Protein AF-A0A424Y2R6-F1 (afdb_monomer_lite)

pLDDT: mean 78.05, std 20.83, range [40.19, 98.38]

Secondary structure (DSSP, 8-state):
--------SSSTTHHHHGGGS-S--------------------EEEEE-SSEEEEE-GGG-EEEE-TT--EEEEEEEEEEESS--SS--EEEEEEEEETTTTEEEEEEEEEE-TTSPBPP-

Structure (mmCIF, N/CA/C/O backbone):
data_AF-A0A424Y2R6-F1
#
_entry.id   AF-A0A424Y2R6-F1
#
loop_
_atom_site.group_PDB
_atom_site.id
_atom_site.type_symbol
_atom_site.label_atom_id
_atom_site.label_alt_id
_atom_site.label_comp_id
_atom_site.label_asym_id
_atom_site.label_entity_id
_atom_site.label_seq_id
_atom_site.pdbx_PDB_ins_code
_atom_site.Cartn_x
_atom_site.Cartn_y
_atom_site.Cartn_z
_atom_site.occupancy
_atom_site.B_iso_or_equiv
_atom_site.auth_seq_id
_atom_site.auth_comp_id
_atom_site.auth_asym_id
_atom_site.auth_atom_id
_atom_site.pdbx_PDB_model_num
ATOM 1 N N . MET A 1 1 ? -10.583 94.254 -29.299 1.00 40.19 1 MET A N 1
ATOM 2 C CA . MET A 1 1 ? -10.201 93.456 -28.119 1.00 40.19 1 MET A CA 1
ATOM 3 C C . MET A 1 1 ? -10.600 92.012 -28.400 1.00 40.19 1 MET A C 1
ATOM 5 O O . MET A 1 1 ? -11.788 91.805 -28.561 1.00 40.19 1 MET A O 1
ATOM 9 N N . LEU A 1 2 ? -9.609 91.101 -28.509 1.00 43.03 2 LEU A N 1
ATOM 10 C CA . LEU A 1 2 ? -9.654 89.667 -28.127 1.00 43.03 2 LEU A CA 1
ATOM 11 C C . LEU A 1 2 ? -10.690 88.758 -28.862 1.00 43.03 2 LEU A C 1
ATOM 13 O O . LEU A 1 2 ? -11.868 89.051 -28.859 1.00 43.03 2 LEU A O 1
ATOM 17 N N . ILE A 1 3 ? -10.385 87.627 -29.516 1.00 48.91 3 ILE A N 1
ATOM 18 C CA . ILE A 1 3 ? -9.332 86.614 -29.336 1.00 48.91 3 ILE A CA 1
ATOM 19 C C . ILE A 1 3 ? -9.157 85.806 -30.637 1.00 48.91 3 ILE A C 1
ATOM 21 O O . ILE A 1 3 ? -10.115 85.333 -31.246 1.00 48.91 3 ILE A O 1
ATOM 25 N N . ARG A 1 4 ? -7.888 85.633 -31.022 1.00 50.66 4 ARG A N 1
ATOM 26 C CA . ARG A 1 4 ? -7.368 84.548 -31.862 1.00 50.66 4 ARG A CA 1
ATOM 27 C C . ARG A 1 4 ? -7.466 83.226 -31.095 1.00 50.66 4 ARG A C 1
ATOM 29 O O . ARG A 1 4 ? -7.077 83.214 -29.937 1.00 50.66 4 ARG A O 1
ATOM 36 N N . ASN A 1 5 ? -7.832 82.127 -31.746 1.00 47.75 5 ASN A N 1
ATOM 37 C CA . ASN A 1 5 ? -7.003 80.909 -31.806 1.00 47.75 5 ASN A CA 1
ATOM 38 C C . ASN A 1 5 ? -7.836 79.722 -32.296 1.00 47.75 5 ASN A C 1
ATOM 40 O O . ASN A 1 5 ? -8.570 79.078 -31.555 1.00 47.75 5 ASN A O 1
ATOM 44 N N . LYS A 1 6 ? -7.642 79.411 -33.578 1.00 55.44 6 LYS A N 1
ATOM 45 C CA . LYS A 1 6 ? -7.648 78.035 -34.066 1.00 55.44 6 LYS A CA 1
ATOM 46 C C . LYS A 1 6 ? -6.473 77.332 -33.391 1.00 55.44 6 LYS A C 1
ATOM 48 O O . LYS A 1 6 ? -5.388 77.890 -33.449 1.00 55.44 6 LYS A O 1
ATOM 53 N N . ILE A 1 7 ? -6.712 76.185 -32.768 1.00 56.66 7 ILE A N 1
ATOM 54 C CA . ILE A 1 7 ? -5.802 75.076 -32.418 1.00 56.66 7 ILE A CA 1
ATOM 55 C C . ILE A 1 7 ? -6.482 74.401 -31.225 1.00 56.66 7 ILE A C 1
ATOM 57 O O . ILE A 1 7 ? -6.528 74.982 -30.151 1.00 56.66 7 ILE A O 1
ATOM 61 N N . SER A 1 8 ? -7.048 73.216 -31.439 1.00 49.25 8 SER A N 1
ATOM 62 C CA . SER A 1 8 ? -7.090 72.098 -30.477 1.00 49.25 8 SER A CA 1
ATOM 63 C C . SER A 1 8 ? -8.218 71.139 -30.868 1.00 49.25 8 SER A C 1
ATOM 65 O O . SER A 1 8 ? -9.194 70.957 -30.152 1.00 49.25 8 SER A O 1
ATOM 67 N N . MET A 1 9 ? -8.136 70.565 -32.068 1.00 50.84 9 MET A N 1
ATOM 68 C CA . MET A 1 9 ? -9.030 69.461 -32.453 1.00 50.84 9 MET A CA 1
ATOM 69 C C . MET A 1 9 ? -8.265 68.255 -33.013 1.00 50.84 9 MET A C 1
ATOM 71 O O . MET A 1 9 ? -8.838 67.189 -33.182 1.00 50.84 9 MET A O 1
ATOM 75 N N . GLY A 1 10 ? -6.951 68.394 -33.242 1.00 48.59 10 GLY A N 1
ATOM 76 C CA . GLY A 1 10 ? -6.084 67.311 -33.720 1.00 48.59 10 GLY A CA 1
ATOM 77 C C . GLY A 1 10 ? -5.305 66.574 -32.625 1.00 48.59 10 GLY A C 1
ATOM 78 O O . GLY A 1 10 ? -4.740 65.525 -32.905 1.00 48.59 10 GLY A O 1
ATOM 79 N N . LEU A 1 11 ? -5.263 67.084 -31.386 1.00 48.56 11 LEU A N 1
ATOM 80 C CA . LEU A 1 11 ? -4.421 66.497 -30.332 1.00 48.56 11 LEU A CA 1
ATOM 81 C C . LEU A 1 11 ? -5.128 65.401 -29.512 1.00 48.56 11 LEU A C 1
ATOM 83 O O . LEU A 1 11 ? -4.461 64.581 -28.892 1.00 48.56 11 LEU A O 1
ATOM 87 N N . SER A 1 12 ? -6.465 65.337 -29.545 1.00 48.84 12 SER A N 1
ATOM 88 C CA . SER A 1 12 ? -7.227 64.372 -28.735 1.00 48.84 12 SER A CA 1
ATOM 89 C C . SER A 1 12 ? -7.392 62.996 -29.391 1.00 48.84 12 SER A C 1
ATOM 91 O O . SER A 1 12 ? -7.704 62.039 -28.690 1.00 48.84 12 SER A O 1
ATOM 93 N N . LEU A 1 13 ? -7.169 62.867 -30.708 1.00 49.00 13 LEU A N 1
ATOM 94 C CA . LEU A 1 13 ? -7.235 61.566 -31.392 1.00 49.00 13 LEU A CA 1
ATOM 95 C C . LEU A 1 13 ? -5.909 60.794 -31.341 1.00 49.00 13 LEU A C 1
ATOM 97 O O . LEU A 1 13 ? -5.922 59.568 -31.396 1.00 49.00 13 LEU A O 1
ATOM 101 N N . LEU A 1 14 ? -4.770 61.483 -31.205 1.00 49.06 14 LEU A N 1
ATOM 102 C CA . LEU A 1 14 ? -3.459 60.825 -31.203 1.00 49.06 14 LEU A CA 1
ATOM 103 C C . LEU A 1 14 ? -3.161 60.109 -29.873 1.00 49.06 14 LEU A C 1
ATOM 105 O O . LEU A 1 14 ? -2.436 59.121 -29.855 1.00 49.06 14 LEU A O 1
ATOM 109 N N . PHE A 1 15 ? -3.759 60.564 -28.767 1.00 49.34 15 PHE A N 1
ATOM 110 C CA . PHE A 1 15 ? -3.576 59.937 -27.453 1.00 49.34 15 PHE A CA 1
ATOM 111 C C . PHE A 1 15 ? -4.358 58.624 -27.290 1.00 49.34 15 PHE A C 1
ATOM 113 O O . PHE A 1 15 ? -3.978 57.787 -26.476 1.00 49.34 15 PHE A O 1
ATOM 120 N N . LEU A 1 16 ? -5.417 58.406 -28.081 1.00 49.03 16 LEU A N 1
ATOM 1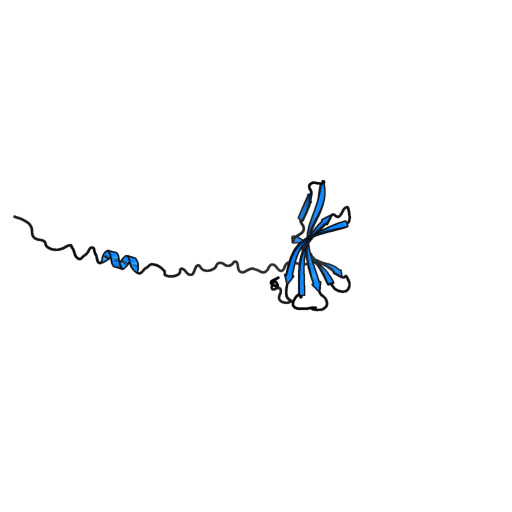21 C CA . LEU A 1 16 ? -6.242 57.198 -27.975 1.00 49.03 16 LEU A CA 1
ATOM 122 C C . LEU A 1 16 ? -5.635 55.987 -28.706 1.00 49.03 16 LEU A C 1
ATOM 124 O O . LEU A 1 16 ? -5.920 54.852 -28.343 1.00 49.03 16 LEU A O 1
ATOM 128 N N . PHE A 1 17 ? -4.777 56.212 -29.707 1.00 48.75 17 PHE A N 1
ATOM 129 C CA . PHE A 1 17 ? -4.158 55.126 -30.479 1.00 48.75 17 PHE A CA 1
ATOM 130 C C . PHE A 1 17 ? -2.904 54.533 -29.820 1.00 48.75 17 PHE A C 1
ATOM 132 O O . PHE A 1 17 ? -2.571 53.380 -30.078 1.00 48.75 17 PHE A O 1
ATOM 139 N N . ILE A 1 18 ? -2.227 55.274 -28.935 1.00 53.25 18 ILE A N 1
ATOM 140 C CA . ILE A 1 18 ? -1.013 54.782 -28.256 1.00 53.25 18 ILE A CA 1
ATOM 141 C C . ILE A 1 18 ? -1.355 53.784 -27.129 1.00 53.25 18 ILE A C 1
ATOM 143 O O . ILE A 1 18 ? -0.538 52.935 -26.788 1.00 53.25 18 ILE A O 1
ATOM 147 N N . LEU A 1 19 ? -2.586 53.805 -26.607 1.00 50.22 19 LEU A N 1
ATOM 148 C CA . LEU A 1 19 ? -3.049 52.887 -25.555 1.00 50.22 19 LEU A CA 1
ATOM 149 C C . LEU A 1 19 ? -3.440 51.481 -26.053 1.00 50.22 19 LEU A C 1
ATOM 151 O O . LEU A 1 19 ? -3.709 50.610 -25.234 1.00 50.22 19 LEU A O 1
ATOM 155 N N . MET A 1 20 ? -3.463 51.238 -27.369 1.00 51.44 20 MET A N 1
ATOM 156 C CA . MET A 1 20 ? -3.895 49.957 -27.957 1.00 51.44 20 MET A CA 1
ATOM 157 C C . MET A 1 20 ? -2.746 49.022 -28.378 1.00 51.44 20 MET A C 1
ATOM 159 O O . MET A 1 20 ? -3.021 47.928 -28.857 1.00 51.44 20 MET A O 1
ATOM 163 N N . ILE A 1 21 ? -1.473 49.404 -28.202 1.00 52.62 21 ILE A N 1
ATOM 164 C CA . ILE A 1 21 ? -0.318 48.598 -28.671 1.00 52.62 21 ILE A CA 1
ATOM 165 C C . ILE A 1 21 ? 0.451 47.921 -27.515 1.00 52.62 21 ILE A C 1
ATOM 167 O O . ILE A 1 21 ? 1.408 47.196 -27.748 1.00 52.62 21 ILE A O 1
ATOM 171 N N . THR A 1 22 ? 0.043 48.094 -26.255 1.00 53.31 22 THR A N 1
ATOM 172 C CA . THR A 1 22 ? 0.715 47.459 -25.097 1.00 53.31 22 THR A CA 1
ATOM 173 C C . THR A 1 22 ? -0.055 46.292 -24.478 1.00 53.31 22 THR A C 1
ATOM 175 O O . THR A 1 22 ? 0.345 45.781 -23.434 1.00 53.31 22 THR A O 1
ATOM 178 N N . ALA A 1 23 ? -1.137 45.829 -25.106 1.00 54.62 23 ALA A N 1
ATOM 179 C CA . ALA A 1 23 ? -1.834 44.636 -24.647 1.00 54.62 23 ALA A CA 1
ATOM 180 C C . ALA A 1 23 ? -1.207 43.384 -25.274 1.00 54.62 23 ALA A C 1
ATOM 182 O O . ALA A 1 23 ? -1.276 43.185 -26.484 1.00 54.62 23 ALA A O 1
ATOM 183 N N . CYS A 1 24 ? -0.668 42.529 -24.404 1.00 54.00 24 CYS A N 1
ATOM 184 C CA . CYS A 1 24 ? -0.131 41.196 -24.677 1.00 54.00 24 CYS A CA 1
ATOM 185 C C . CYS A 1 24 ? 1.339 41.144 -25.130 1.00 54.00 24 CYS A C 1
ATOM 187 O O . CYS A 1 24 ? 1.690 40.541 -26.139 1.00 54.00 24 CYS A O 1
ATOM 189 N N . ALA A 1 25 ? 2.232 41.698 -24.307 1.00 56.66 25 ALA A N 1
ATOM 190 C CA . ALA A 1 25 ? 3.434 40.923 -24.015 1.00 56.66 25 ALA A CA 1
ATOM 191 C C . ALA A 1 25 ? 2.973 39.736 -23.148 1.00 56.66 25 ALA A C 1
ATOM 193 O O . ALA A 1 25 ? 2.351 39.992 -22.111 1.00 56.66 25 ALA A O 1
ATOM 194 N N . PRO A 1 26 ? 3.184 38.470 -23.551 1.00 51.50 26 PRO A N 1
ATOM 195 C CA . PRO A 1 26 ? 3.006 37.374 -22.620 1.00 51.50 26 PRO A CA 1
ATOM 196 C C . PRO A 1 26 ? 4.010 37.622 -21.498 1.00 51.50 26 PRO A C 1
ATOM 198 O O . PRO A 1 26 ? 5.219 37.656 -21.726 1.00 51.50 26 PRO A O 1
ATOM 201 N N . ALA A 1 27 ? 3.502 37.888 -20.297 1.00 56.88 27 ALA A N 1
ATOM 202 C CA . ALA A 1 27 ? 4.299 37.657 -19.117 1.00 56.88 27 ALA A CA 1
ATOM 203 C C . ALA A 1 27 ? 4.618 36.162 -19.171 1.00 56.88 27 ALA A C 1
ATOM 205 O O . ALA A 1 27 ? 3.724 35.336 -19.001 1.00 56.88 27 ALA A O 1
ATOM 206 N N . GLU A 1 28 ? 5.859 35.817 -19.515 1.00 54.50 28 GLU A N 1
ATOM 207 C CA . GLU A 1 28 ? 6.439 34.562 -19.065 1.00 54.50 28 GLU A CA 1
ATOM 208 C C . GLU A 1 28 ? 6.356 34.636 -17.543 1.00 54.50 28 GLU A C 1
ATOM 210 O O . GLU A 1 28 ? 7.211 35.211 -16.866 1.00 54.50 28 GLU A O 1
ATOM 215 N N . GLU A 1 29 ? 5.237 34.156 -17.005 1.00 50.88 29 GLU A N 1
ATOM 216 C CA . GLU A 1 29 ? 5.193 33.707 -15.635 1.00 50.88 29 GLU A CA 1
ATOM 217 C C . GLU A 1 29 ? 6.285 32.655 -15.576 1.00 50.88 29 GLU A C 1
ATOM 219 O O . GLU A 1 29 ? 6.172 31.590 -16.184 1.00 50.88 29 GLU A O 1
ATOM 224 N N . ALA A 1 30 ? 7.405 33.020 -14.951 1.00 49.66 30 ALA A N 1
ATOM 225 C CA . ALA A 1 30 ? 8.403 32.060 -14.551 1.00 49.66 30 ALA A CA 1
ATOM 226 C C . ALA A 1 30 ? 7.631 30.994 -13.783 1.00 49.66 30 ALA A C 1
ATOM 228 O O . ALA A 1 30 ? 7.158 31.241 -12.671 1.00 49.66 30 ALA A O 1
ATOM 229 N N . SER A 1 31 ? 7.424 29.862 -14.452 1.00 47.03 31 SER A N 1
ATOM 230 C CA . SER A 1 31 ? 6.893 28.658 -13.863 1.00 47.03 31 SER A CA 1
ATOM 231 C C . SER A 1 31 ? 7.838 28.328 -12.716 1.00 47.03 31 SER A C 1
ATOM 233 O O . SER A 1 31 ? 8.898 27.736 -12.901 1.00 47.03 31 SER A O 1
ATOM 235 N N . ASN A 1 32 ? 7.478 28.778 -11.515 1.00 51.47 32 ASN A N 1
ATOM 236 C CA . ASN A 1 32 ? 7.892 28.141 -10.282 1.00 51.47 32 ASN A CA 1
ATOM 237 C C . ASN A 1 32 ? 7.088 26.846 -10.205 1.00 51.47 32 ASN A C 1
ATOM 239 O O . ASN A 1 32 ? 6.280 26.656 -9.297 1.00 51.47 32 ASN A O 1
ATOM 243 N N . GLU A 1 33 ? 7.278 25.962 -11.184 1.00 45.91 33 GLU A N 1
ATOM 244 C CA . GLU A 1 33 ? 7.106 24.560 -10.897 1.00 45.91 33 GLU A CA 1
ATOM 245 C C . GLU A 1 33 ? 8.050 24.294 -9.728 1.00 45.91 33 GLU A C 1
ATOM 247 O O . GLU A 1 33 ? 9.247 24.600 -9.826 1.00 45.91 33 GLU A O 1
ATOM 252 N N . PRO A 1 34 ? 7.539 23.835 -8.572 1.00 47.84 34 PRO A N 1
ATOM 253 C CA . PRO A 1 34 ? 8.429 23.271 -7.587 1.00 47.84 34 PRO A CA 1
ATOM 254 C C . PRO A 1 34 ? 9.192 22.193 -8.344 1.00 47.84 34 PRO A C 1
ATOM 256 O O . PRO A 1 34 ? 8.596 21.211 -8.780 1.00 47.84 34 PRO A O 1
ATOM 259 N N . SER A 1 35 ? 10.490 22.421 -8.570 1.00 46.22 35 SER A N 1
ATOM 260 C CA . SER A 1 35 ? 11.399 21.364 -8.980 1.00 46.22 35 SER A CA 1
ATOM 261 C C . SER A 1 35 ? 11.159 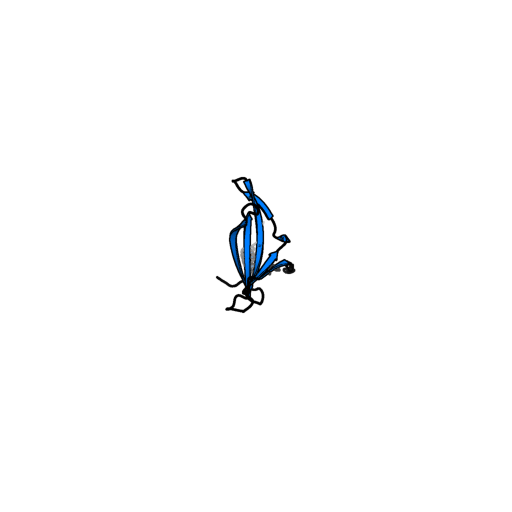20.283 -7.949 1.00 46.22 35 SER A C 1
ATOM 263 O O . SER A 1 35 ? 11.510 20.478 -6.783 1.00 46.22 35 SER A O 1
ATOM 265 N N . ALA A 1 36 ? 10.441 19.233 -8.347 1.00 49.19 36 ALA A N 1
ATOM 266 C CA . ALA A 1 36 ? 10.152 18.111 -7.493 1.00 49.19 36 ALA A CA 1
ATOM 267 C C . ALA A 1 36 ? 11.524 17.557 -7.136 1.00 49.19 36 ALA A C 1
ATOM 269 O O . ALA A 1 36 ? 12.170 16.872 -7.925 1.00 49.19 36 ALA A O 1
ATOM 270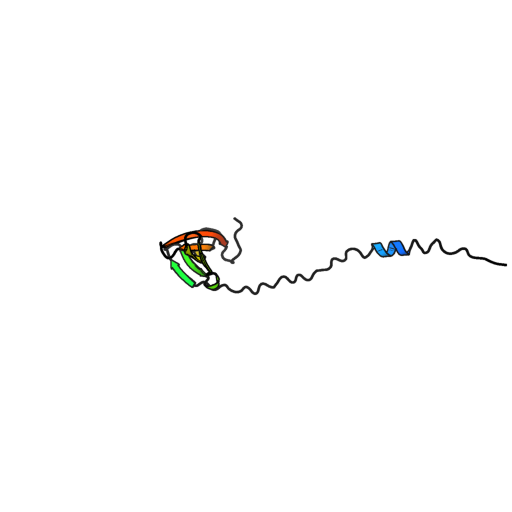 N N . VAL A 1 37 ? 12.030 17.965 -5.975 1.00 44.47 37 VAL A N 1
ATOM 271 C CA . VAL A 1 37 ? 13.010 17.179 -5.260 1.00 44.47 37 VAL A CA 1
ATOM 272 C C . VAL A 1 37 ? 12.235 15.906 -5.004 1.00 44.47 37 VAL A C 1
ATOM 274 O O . VAL A 1 37 ? 11.349 15.872 -4.154 1.00 44.47 37 VAL A O 1
ATOM 277 N N . GLU A 1 38 ? 12.447 14.944 -5.893 1.00 45.72 38 GLU A N 1
ATOM 278 C CA . GLU A 1 38 ? 11.894 13.610 -5.833 1.00 45.72 38 GLU A CA 1
ATOM 279 C C . GLU A 1 38 ? 12.375 13.046 -4.499 1.00 45.72 38 GLU A C 1
ATOM 281 O O . GLU A 1 38 ? 13.504 12.572 -4.367 1.00 45.72 38 GLU A O 1
ATOM 286 N N . ASN A 1 39 ? 11.563 13.229 -3.456 1.00 53.94 39 ASN A N 1
ATOM 287 C CA . ASN A 1 39 ? 11.731 12.506 -2.216 1.00 53.94 39 ASN A CA 1
ATOM 288 C C . ASN A 1 39 ? 11.627 11.047 -2.635 1.00 53.94 39 ASN A C 1
ATOM 290 O O . ASN A 1 39 ? 10.544 10.584 -2.991 1.00 53.94 39 ASN A O 1
ATOM 294 N N . GLN A 1 40 ? 12.768 10.365 -2.702 1.00 65.88 40 GLN A N 1
ATOM 295 C CA . GLN A 1 40 ? 12.805 8.938 -2.957 1.00 65.88 40 GLN A CA 1
ATOM 296 C C . GLN A 1 40 ? 12.086 8.282 -1.785 1.00 65.88 40 GLN A C 1
ATOM 298 O O . GLN A 1 40 ? 12.656 8.122 -0.709 1.00 65.88 40 GLN A O 1
ATOM 303 N N . VAL A 1 41 ? 10.803 7.997 -1.984 1.00 78.88 41 VAL A N 1
ATOM 304 C CA . VAL A 1 41 ? 9.955 7.330 -1.005 1.00 78.88 41 VAL A CA 1
ATOM 305 C C . VAL A 1 41 ? 10.594 5.982 -0.687 1.00 78.88 41 VAL A C 1
ATOM 307 O O . VAL A 1 41 ? 10.788 5.156 -1.584 1.00 78.88 41 VAL A O 1
ATOM 310 N N . GLU A 1 42 ? 10.955 5.768 0.577 1.00 89.88 42 GLU A N 1
ATOM 311 C CA . GLU A 1 42 ? 11.560 4.517 1.022 1.00 89.88 42 GLU A CA 1
ATOM 312 C C . GLU A 1 42 ? 10.477 3.442 1.188 1.00 89.88 42 GLU A C 1
ATOM 314 O O . GLU A 1 42 ? 9.478 3.640 1.880 1.00 89.88 42 GLU A O 1
ATOM 319 N N . TYR A 1 43 ? 10.692 2.285 0.561 1.00 93.25 43 TYR A N 1
ATOM 320 C CA . TYR A 1 43 ? 9.808 1.126 0.651 1.00 93.25 43 TYR A CA 1
ATOM 321 C C . TYR A 1 43 ? 10.501 -0.015 1.401 1.00 93.25 43 TYR A C 1
ATOM 323 O O . TYR A 1 43 ? 11.613 -0.417 1.053 1.00 93.25 43 TYR A O 1
ATOM 331 N N . ILE A 1 44 ? 9.826 -0.578 2.405 1.00 96.69 44 ILE A N 1
ATOM 332 C CA . ILE A 1 44 ? 10.329 -1.701 3.205 1.00 96.69 44 ILE A CA 1
ATOM 333 C C . ILE A 1 44 ? 9.763 -3.013 2.663 1.00 96.69 44 ILE A C 1
ATOM 335 O O . ILE A 1 44 ? 8.550 -3.167 2.534 1.00 96.69 44 ILE A O 1
ATOM 339 N N . TYR A 1 45 ? 10.645 -3.971 2.371 1.00 96.69 45 TYR A N 1
ATOM 340 C CA . TYR A 1 45 ? 10.273 -5.314 1.9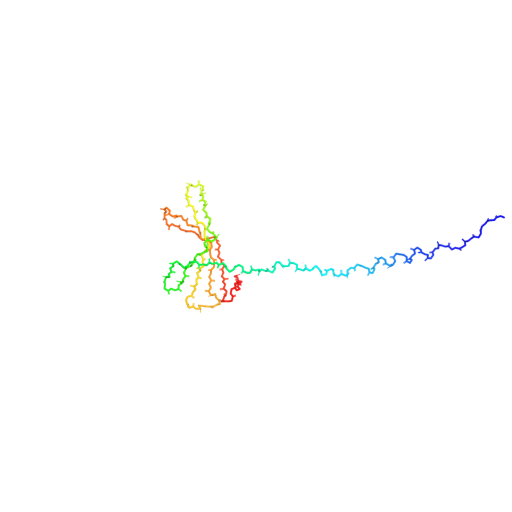15 1.00 96.69 45 TYR A CA 1
ATOM 341 C C . TYR A 1 45 ? 9.465 -6.074 2.975 1.00 96.69 45 TYR A C 1
ATOM 343 O O . TYR A 1 45 ? 9.835 -6.096 4.149 1.00 96.69 45 TYR A O 1
ATOM 351 N N . VAL A 1 46 ? 8.400 -6.746 2.534 1.00 96.44 46 VAL A N 1
ATOM 352 C CA . VAL A 1 46 ? 7.533 -7.586 3.368 1.00 96.44 46 VAL A CA 1
ATOM 353 C C . VAL A 1 46 ? 7.755 -9.060 3.053 1.00 96.44 46 VAL A C 1
ATOM 355 O O . VAL A 1 46 ? 8.247 -9.804 3.898 1.00 96.44 46 VAL A O 1
ATOM 358 N N . ASP A 1 47 ? 7.373 -9.486 1.847 1.00 96.75 47 ASP A N 1
ATOM 359 C CA . ASP A 1 47 ? 7.386 -10.894 1.448 1.00 96.75 47 ASP A CA 1
ATOM 360 C C . ASP A 1 47 ? 7.307 -11.061 -0.082 1.00 96.75 47 ASP A C 1
ATOM 362 O O . ASP A 1 47 ? 7.176 -10.090 -0.834 1.00 96.75 47 ASP A O 1
ATOM 366 N N . THR A 1 48 ? 7.358 -12.306 -0.557 1.00 96.12 48 THR A N 1
ATOM 367 C CA . THR A 1 48 ? 7.139 -12.684 -1.954 1.00 96.12 48 THR A CA 1
ATOM 368 C C . THR A 1 48 ? 6.220 -13.898 -2.074 1.00 96.12 48 THR A C 1
ATOM 370 O O . THR A 1 48 ? 6.385 -14.892 -1.376 1.00 96.12 48 THR A O 1
ATOM 373 N N . ASP A 1 49 ? 5.293 -13.869 -3.036 1.00 93.94 49 ASP A N 1
ATOM 374 C CA . ASP A 1 49 ? 4.392 -15.001 -3.329 1.00 93.94 49 ASP A CA 1
ATOM 375 C C . ASP A 1 49 ? 4.899 -15.904 -4.472 1.00 93.94 49 ASP A C 1
ATOM 377 O O . ASP A 1 49 ? 4.155 -16.699 -5.048 1.00 93.94 49 ASP A O 1
ATOM 381 N N . GLY A 1 50 ? 6.176 -15.762 -4.835 1.00 90.88 50 GLY A N 1
ATOM 382 C CA . GLY A 1 50 ? 6.787 -16.443 -5.974 1.00 90.88 50 GLY A CA 1
ATOM 383 C C . GLY A 1 50 ? 6.721 -15.635 -7.268 1.00 90.88 50 GLY A C 1
ATOM 384 O O . GLY A 1 50 ? 7.712 -15.651 -7.994 1.00 90.88 50 GLY A O 1
ATOM 385 N N . TRP A 1 51 ? 5.659 -14.857 -7.492 1.00 89.81 51 TRP A N 1
ATOM 386 C CA . TRP A 1 51 ? 5.445 -14.048 -8.703 1.00 89.81 51 TRP A CA 1
ATOM 387 C C . TRP A 1 51 ? 5.694 -12.559 -8.473 1.00 89.81 51 TRP A C 1
ATOM 389 O O . TRP A 1 51 ? 6.219 -11.865 -9.345 1.00 89.81 51 TRP A O 1
ATOM 399 N N . ARG A 1 52 ? 5.330 -12.084 -7.285 1.00 94.06 52 ARG A N 1
ATOM 400 C CA . ARG A 1 52 ? 5.376 -10.686 -6.876 1.00 94.06 52 ARG A CA 1
ATOM 401 C C . ARG A 1 52 ? 6.233 -10.521 -5.633 1.00 94.06 52 ARG A C 1
ATOM 403 O O . ARG A 1 52 ? 6.354 -11.445 -4.820 1.00 94.06 52 ARG A O 1
ATOM 410 N N . SER A 1 53 ? 6.824 -9.346 -5.498 1.00 96.06 53 SER A N 1
ATOM 411 C CA . SER A 1 53 ? 7.485 -8.882 -4.282 1.00 96.06 53 SER A CA 1
ATOM 412 C C . SER A 1 53 ? 6.669 -7.737 -3.700 1.00 96.06 53 SER A C 1
ATOM 414 O O . SER A 1 53 ? 6.259 -6.839 -4.434 1.00 96.06 53 SER A O 1
ATOM 416 N N . TYR A 1 54 ? 6.422 -7.783 -2.397 1.00 96.94 54 TYR A N 1
ATOM 417 C CA . TYR A 1 54 ? 5.586 -6.816 -1.697 1.00 96.94 54 TYR A CA 1
ATOM 418 C C . TYR A 1 54 ? 6.445 -5.940 -0.803 1.00 96.94 54 TYR A C 1
ATOM 420 O O . TYR A 1 54 ? 7.288 -6.435 -0.051 1.00 96.94 54 TYR A O 1
ATOM 428 N N . PHE A 1 55 ? 6.182 -4.645 -0.856 1.00 97.88 55 PHE A N 1
ATOM 429 C CA . PHE A 1 55 ? 6.824 -3.637 -0.035 1.00 97.88 55 PHE A CA 1
ATOM 430 C C . PHE A 1 55 ? 5.768 -2.676 0.503 1.00 97.88 55 PHE A C 1
ATOM 432 O O . PHE A 1 55 ? 4.722 -2.514 -0.119 1.00 97.88 55 PHE A O 1
ATOM 439 N N . TYR A 1 56 ? 6.036 -1.998 1.613 1.00 96.88 56 TYR A N 1
ATOM 440 C CA . TYR A 1 56 ? 5.164 -0.936 2.119 1.00 96.88 56 TYR A CA 1
ATOM 441 C C . TYR A 1 56 ? 5.931 0.365 2.332 1.00 96.88 56 TYR A C 1
ATOM 443 O O . TYR A 1 56 ? 7.135 0.345 2.577 1.00 96.88 56 TYR A O 1
ATOM 451 N N . GLU A 1 57 ? 5.222 1.484 2.237 1.00 97.00 57 GLU A N 1
ATOM 452 C CA . GLU A 1 57 ? 5.732 2.836 2.468 1.00 97.00 57 GLU A CA 1
ATOM 453 C C . GLU A 1 57 ? 5.488 3.235 3.936 1.00 97.00 57 GLU A C 1
ATOM 455 O O . GLU A 1 57 ? 4.342 3.511 4.302 1.00 97.00 57 GLU A O 1
ATOM 460 N N . PRO A 1 58 ? 6.509 3.273 4.815 1.00 95.81 58 PRO A N 1
ATOM 461 C CA . PRO A 1 58 ? 6.303 3.499 6.250 1.00 95.81 58 PRO A CA 1
ATOM 462 C C . PRO A 1 58 ? 5.698 4.866 6.569 1.00 95.81 58 PRO A C 1
ATOM 464 O O . PRO A 1 58 ? 4.916 4.991 7.508 1.00 95.81 58 PRO A O 1
ATOM 467 N N . GLU A 1 59 ? 6.044 5.880 5.775 1.00 95.88 59 GLU A N 1
ATOM 468 C CA . GLU A 1 59 ? 5.546 7.248 5.939 1.00 95.88 59 GLU A CA 1
ATOM 469 C C . GLU A 1 59 ? 4.059 7.387 5.584 1.00 95.88 59 GLU A C 1
ATOM 471 O O . GLU A 1 59 ? 3.421 8.348 6.004 1.00 95.88 59 GLU A O 1
ATOM 476 N N . SER A 1 60 ? 3.491 6.414 4.862 1.00 95.94 60 SER A N 1
ATOM 477 C CA . SER A 1 60 ? 2.071 6.396 4.495 1.00 95.94 60 SER A CA 1
ATOM 478 C C . SER A 1 60 ? 1.152 5.780 5.549 1.00 95.94 60 SER A C 1
ATOM 480 O O . SER A 1 60 ? -0.057 5.749 5.338 1.00 95.94 60 SER A O 1
ATOM 482 N N . ILE A 1 61 ? 1.704 5.252 6.648 1.00 97.50 61 ILE A N 1
ATOM 483 C CA . ILE A 1 61 ? 0.911 4.550 7.657 1.00 97.50 61 ILE A CA 1
ATOM 484 C C . ILE A 1 61 ? 0.014 5.543 8.399 1.00 97.50 61 ILE A C 1
ATOM 486 O O . ILE A 1 61 ? 0.495 6.387 9.158 1.00 97.50 61 ILE A O 1
ATOM 490 N N . GLU A 1 62 ? -1.294 5.369 8.252 1.00 98.06 62 GLU A N 1
ATOM 491 C CA . GLU A 1 62 ? -2.315 6.080 9.016 1.00 98.06 62 GLU A CA 1
ATOM 492 C C . GLU A 1 62 ? -3.154 5.078 9.814 1.00 98.06 62 GLU A C 1
ATOM 494 O O . GLU A 1 62 ? -3.523 4.018 9.317 1.00 98.06 62 GLU A O 1
ATOM 499 N N . ILE A 1 63 ? -3.441 5.396 11.078 1.00 97.69 63 ILE A N 1
ATOM 500 C CA . ILE A 1 63 ? -4.261 4.548 11.950 1.00 97.69 63 ILE A CA 1
ATOM 501 C C . ILE A 1 63 ? -5.498 5.333 12.358 1.00 97.69 63 ILE A C 1
ATOM 503 O O . ILE A 1 63 ? -5.388 6.409 12.949 1.00 97.69 63 ILE A O 1
ATOM 507 N N . TRP A 1 64 ? -6.668 4.765 12.093 1.00 97.31 64 TRP A N 1
ATOM 508 C CA . TRP A 1 64 ? -7.958 5.355 12.436 1.00 97.31 64 TRP A CA 1
ATOM 509 C C . TRP A 1 64 ? -8.941 4.285 12.917 1.00 97.31 64 TRP A C 1
ATOM 511 O O . TRP A 1 64 ? -8.652 3.089 12.879 1.00 97.31 64 TRP A O 1
ATOM 521 N N . SER A 1 65 ? -10.092 4.712 13.432 1.00 97.62 65 SER A N 1
ATOM 522 C CA . SER A 1 65 ? -11.160 3.805 13.860 1.00 97.62 65 SER A CA 1
ATOM 523 C C . SER A 1 65 ? -12.381 3.982 12.976 1.00 97.62 65 SER A C 1
ATOM 525 O O . SER A 1 65 ? -12.805 5.117 12.749 1.00 97.62 65 SER A O 1
ATOM 527 N N . ASP A 1 66 ? -12.944 2.876 12.497 1.00 94.81 66 ASP A N 1
ATOM 528 C CA . ASP A 1 66 ? -14.179 2.910 11.717 1.00 94.81 66 ASP A CA 1
ATOM 529 C C . ASP A 1 66 ? -15.425 3.140 12.585 1.00 94.81 66 ASP A C 1
ATOM 531 O O . ASP A 1 66 ? -15.364 3.212 13.816 1.00 94.81 66 ASP A O 1
ATOM 535 N N . ASP A 1 67 ? -16.580 3.262 11.928 1.00 95.88 67 ASP A N 1
ATOM 536 C CA . ASP A 1 67 ? -17.868 3.497 12.589 1.00 95.88 67 ASP A CA 1
ATOM 537 C C . ASP A 1 67 ? -18.298 2.336 13.510 1.00 95.88 67 ASP A C 1
ATOM 539 O O . ASP A 1 67 ? -19.158 2.509 14.376 1.00 95.88 67 ASP A O 1
ATOM 543 N N . GLU A 1 68 ? -17.711 1.149 13.336 1.00 94.44 68 GLU A N 1
ATOM 544 C CA . GLU A 1 68 ? -17.941 -0.037 14.165 1.00 94.44 68 GLU A CA 1
ATOM 545 C C . GLU A 1 68 ? -16.951 -0.121 15.344 1.00 94.44 68 GLU A C 1
ATOM 547 O O . GLU A 1 68 ? -17.101 -0.975 16.221 1.00 94.44 68 GLU A O 1
ATOM 552 N N . GLY A 1 69 ? -15.977 0.795 15.407 1.00 94.94 69 GLY A N 1
ATOM 553 C CA . GLY A 1 69 ? -14.941 0.860 16.433 1.00 94.94 69 GLY A CA 1
ATOM 554 C C . GLY A 1 69 ? -13.733 -0.039 16.165 1.00 94.94 69 GLY A C 1
ATOM 555 O O . GLY A 1 69 ? -12.910 -0.208 17.066 1.00 94.94 69 GLY A O 1
ATOM 556 N N . ASN A 1 70 ? -13.603 -0.609 14.964 1.00 95.56 70 ASN A N 1
ATOM 557 C CA . ASN A 1 70 ? -12.431 -1.394 14.590 1.00 95.56 70 ASN A CA 1
ATOM 558 C C . ASN A 1 70 ? -11.247 -0.468 14.300 1.00 95.56 70 ASN A C 1
ATOM 560 O O . ASN A 1 70 ? -11.406 0.567 13.653 1.00 95.56 70 ASN A O 1
ATOM 564 N N . ASN A 1 71 ? -10.042 -0.872 14.703 1.00 97.00 71 ASN A N 1
ATOM 565 C CA . ASN A 1 71 ? -8.819 -0.175 14.309 1.00 97.00 71 ASN A CA 1
ATOM 566 C C . ASN A 1 71 ? -8.446 -0.544 12.871 1.00 97.00 71 ASN A C 1
ATOM 568 O O . ASN A 1 71 ? -8.245 -1.721 12.568 1.00 97.00 71 ASN A O 1
ATOM 572 N N . ILE A 1 72 ? -8.327 0.454 12.004 1.00 98.00 72 ILE A N 1
ATOM 573 C CA . ILE A 1 72 ? -7.927 0.304 10.609 1.00 98.00 72 ILE A CA 1
ATOM 574 C C . ILE A 1 72 ? -6.548 0.932 10.421 1.00 98.00 72 ILE A C 1
ATOM 576 O O . ILE A 1 72 ? -6.269 2.010 10.947 1.00 98.00 72 ILE A O 1
ATOM 580 N N . ILE A 1 73 ? -5.680 0.226 9.699 1.00 98.25 73 ILE A 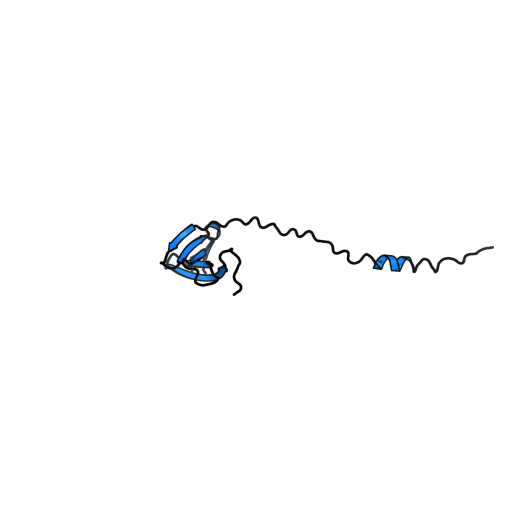N 1
ATOM 581 C CA . ILE A 1 73 ? -4.364 0.709 9.287 1.00 98.25 73 ILE A CA 1
ATOM 582 C C . ILE A 1 73 ? -4.396 0.910 7.780 1.00 98.25 73 ILE A C 1
ATOM 584 O O . ILE A 1 73 ? -4.505 -0.063 7.033 1.00 98.25 73 ILE A O 1
ATOM 588 N N . ASP A 1 74 ? -4.252 2.152 7.354 1.00 98.38 74 ASP A N 1
ATOM 589 C CA . ASP A 1 74 ? -4.080 2.507 5.956 1.00 98.38 74 ASP A CA 1
ATOM 590 C C . ASP A 1 74 ? -2.593 2.561 5.635 1.00 98.38 74 ASP A C 1
ATOM 592 O O . ASP A 1 74 ? -1.803 3.114 6.399 1.00 98.38 74 ASP A O 1
ATOM 596 N N . VAL A 1 75 ? -2.192 1.937 4.531 1.00 97.94 75 VAL A N 1
ATOM 597 C CA . VAL A 1 75 ? -0.794 1.914 4.095 1.00 97.94 75 VAL A CA 1
ATOM 598 C C . VAL A 1 75 ? -0.701 1.747 2.584 1.00 97.94 75 VAL A C 1
ATOM 600 O O . VAL A 1 75 ? -1.412 0.935 1.985 1.00 97.94 75 VAL A O 1
ATOM 603 N N . PHE A 1 76 ? 0.205 2.491 1.953 1.00 97.44 76 PHE A N 1
ATOM 604 C CA . PHE A 1 76 ? 0.571 2.249 0.566 1.00 97.44 76 PHE A CA 1
ATOM 605 C C . PHE A 1 76 ? 1.500 1.040 0.455 1.00 97.44 76 PHE A C 1
ATOM 607 O O . PHE A 1 76 ? 2.568 0.971 1.069 1.00 97.44 76 PHE A O 1
ATOM 614 N N . VAL A 1 77 ? 1.092 0.092 -0.381 1.00 97.50 77 VAL A N 1
ATOM 615 C CA . VAL A 1 77 ? 1.819 -1.130 -0.710 1.00 97.50 77 VAL A CA 1
ATOM 616 C C . VAL A 1 77 ? 2.313 -1.034 -2.147 1.00 97.50 77 VAL A C 1
ATOM 618 O O . VAL A 1 77 ? 1.530 -0.791 -3.065 1.00 97.50 77 VAL A O 1
ATOM 621 N N . ARG A 1 78 ? 3.613 -1.245 -2.352 1.00 96.31 78 ARG A N 1
ATOM 622 C CA . ARG A 1 78 ? 4.228 -1.399 -3.672 1.00 96.31 78 ARG A CA 1
ATOM 623 C C . ARG A 1 78 ? 4.368 -2.878 -3.996 1.00 96.31 78 ARG A C 1
ATOM 625 O O . ARG A 1 78 ? 4.899 -3.650 -3.198 1.00 96.31 78 ARG A O 1
ATOM 632 N N . ILE A 1 79 ? 3.897 -3.262 -5.172 1.00 95.75 79 ILE A N 1
ATOM 633 C CA . ILE A 1 79 ? 3.888 -4.639 -5.654 1.00 95.75 79 ILE A CA 1
ATOM 634 C C . ILE A 1 79 ? 4.715 -4.683 -6.930 1.00 95.75 79 ILE A C 1
ATOM 636 O O . ILE A 1 79 ? 4.311 -4.132 -7.947 1.00 95.75 79 ILE A O 1
ATOM 640 N N . GLU A 1 80 ? 5.872 -5.330 -6.877 1.00 94.38 80 GLU A N 1
ATOM 641 C CA . GLU A 1 80 ? 6.765 -5.472 -8.028 1.00 94.38 80 GLU A CA 1
ATOM 642 C C . GLU A 1 80 ? 6.621 -6.858 -8.655 1.00 94.38 80 GLU A C 1
ATOM 644 O O . GLU A 1 80 ? 6.572 -7.867 -7.943 1.00 94.38 80 GLU A O 1
ATOM 649 N N . TYR A 1 81 ? 6.588 -6.929 -9.985 1.00 90.62 81 TYR A N 1
ATOM 650 C CA . TYR A 1 81 ? 6.480 -8.190 -10.721 1.00 90.62 81 TYR A CA 1
ATOM 651 C C . TYR A 1 81 ? 7.873 -8.711 -11.086 1.00 90.62 81 TYR A C 1
ATOM 653 O O . TYR A 1 81 ? 8.693 -7.984 -11.641 1.00 90.62 81 TYR A O 1
ATOM 661 N N . LYS A 1 82 ? 8.161 -9.986 -10.785 1.00 82.38 82 LYS A N 1
ATOM 662 C CA . LYS A 1 82 ? 9.491 -10.574 -11.048 1.00 82.38 82 LYS A CA 1
ATOM 663 C C . LYS A 1 82 ? 9.797 -10.762 -12.529 1.00 82.38 82 LYS A C 1
ATOM 665 O O . LYS A 1 82 ? 10.952 -10.678 -12.934 1.00 82.38 82 LYS A O 1
ATOM 670 N N . GLU A 1 83 ? 8.772 -11.053 -13.318 1.00 77.38 83 GLU A N 1
ATOM 671 C CA . GLU A 1 83 ? 8.866 -11.150 -14.767 1.00 77.38 83 GLU A CA 1
ATOM 672 C C . GLU A 1 83 ? 7.999 -10.047 -15.360 1.00 77.38 83 GLU A C 1
ATOM 674 O O . GLU A 1 83 ? 6.845 -9.878 -14.965 1.00 77.38 83 GLU A O 1
ATOM 679 N N . ASN A 1 84 ? 8.573 -9.276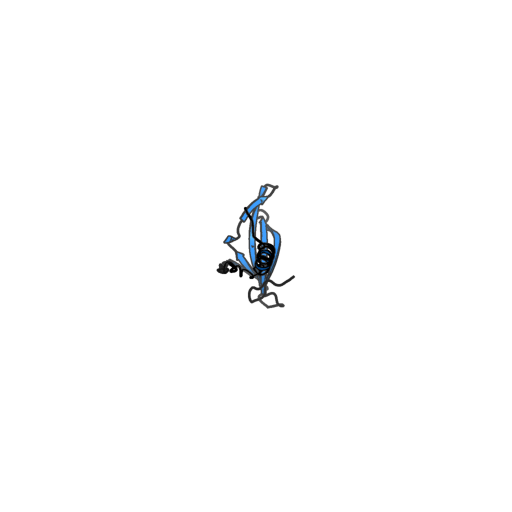 -16.283 1.00 63.91 84 ASN A N 1
ATOM 680 C CA . ASN A 1 84 ? 7.890 -8.167 -16.936 1.00 63.91 84 ASN A CA 1
ATOM 681 C C . ASN A 1 84 ? 6.819 -8.753 -17.874 1.00 63.91 84 ASN A C 1
ATOM 683 O O . ASN A 1 84 ? 7.094 -9.076 -19.030 1.00 63.91 84 ASN A O 1
ATOM 687 N N . LEU A 1 85 ? 5.607 -8.974 -17.354 1.00 58.44 85 LEU A N 1
ATOM 688 C CA . LEU A 1 85 ? 4.482 -9.561 -18.098 1.00 58.44 85 LEU A CA 1
ATOM 689 C C . LEU A 1 85 ? 3.877 -8.584 -19.129 1.00 58.44 85 LEU A C 1
ATOM 691 O O . LEU A 1 85 ? 2.908 -8.923 -19.807 1.00 58.44 85 LEU A O 1
ATOM 695 N N . GLY A 1 86 ? 4.444 -7.383 -19.265 1.00 67.06 86 GLY A N 1
ATOM 696 C CA . GLY A 1 86 ? 3.990 -6.324 -20.158 1.00 67.06 86 GLY A CA 1
ATOM 697 C C . GLY A 1 86 ? 4.777 -5.031 -19.933 1.00 67.06 86 GLY A C 1
ATOM 698 O O . GLY A 1 86 ? 5.971 -5.072 -19.651 1.00 67.06 86 GLY A O 1
ATOM 699 N N . THR A 1 87 ? 4.097 -3.892 -20.066 1.00 75.81 87 THR A N 1
ATOM 700 C CA . THR A 1 87 ? 4.620 -2.546 -19.764 1.00 75.81 87 THR A CA 1
ATOM 701 C C . THR A 1 87 ? 4.622 -2.217 -18.266 1.00 75.81 87 THR A C 1
ATOM 703 O O . THR A 1 87 ? 5.352 -1.324 -17.851 1.00 75.81 87 THR A O 1
ATOM 706 N N . VAL A 1 88 ? 3.850 -2.939 -17.443 1.00 82.62 88 VAL A N 1
ATOM 707 C CA . VAL A 1 88 ? 3.751 -2.697 -15.991 1.00 82.62 88 VAL A CA 1
ATOM 708 C C . VAL A 1 88 ? 4.900 -3.363 -15.248 1.00 82.62 88 VAL A C 1
ATOM 710 O O . VAL A 1 88 ? 4.984 -4.590 -15.206 1.00 82.62 88 VAL A O 1
ATOM 713 N N . ALA A 1 89 ? 5.732 -2.551 -14.601 1.00 88.31 89 ALA A N 1
ATOM 714 C CA . ALA A 1 89 ? 6.818 -3.018 -13.748 1.00 88.31 89 ALA A CA 1
ATOM 715 C C . ALA A 1 89 ? 6.382 -3.168 -12.283 1.00 88.31 89 ALA A C 1
ATOM 717 O O . ALA A 1 89 ? 6.792 -4.117 -11.607 1.00 88.31 89 ALA A O 1
ATOM 718 N N . TYR A 1 90 ? 5.544 -2.253 -11.787 1.00 92.06 90 TYR A N 1
ATOM 719 C CA . TYR A 1 90 ? 5.010 -2.316 -10.429 1.00 92.06 90 TYR A CA 1
ATOM 720 C C . TYR A 1 90 ? 3.654 -1.617 -10.292 1.00 92.06 90 TYR A C 1
ATOM 722 O O . TYR A 1 90 ? 3.275 -0.776 -11.104 1.00 92.06 90 TYR A O 1
ATOM 730 N N . GLU A 1 91 ? 2.936 -1.952 -9.225 1.00 94.00 91 GLU A N 1
ATOM 731 C CA . GLU A 1 91 ? 1.729 -1.256 -8.783 1.00 94.00 91 GLU A CA 1
ATOM 732 C C . GLU A 1 91 ? 1.961 -0.596 -7.421 1.00 94.00 91 GLU A C 1
ATOM 734 O O . GLU A 1 91 ? 2.719 -1.107 -6.594 1.00 94.00 91 GLU A O 1
ATOM 739 N N . ARG A 1 92 ? 1.275 0.518 -7.160 1.00 95.25 92 ARG A N 1
ATOM 740 C CA . ARG A 1 92 ? 1.140 1.133 -5.834 1.00 95.25 92 ARG A CA 1
ATOM 741 C C . ARG A 1 92 ? -0.330 1.111 -5.444 1.00 95.25 92 ARG A C 1
ATOM 743 O O . ARG A 1 92 ? -1.159 1.653 -6.171 1.00 95.25 92 ARG A O 1
ATOM 750 N N . GLN A 1 93 ? -0.649 0.499 -4.313 1.00 97.19 93 GLN A N 1
ATOM 751 C CA . GLN A 1 93 ? -2.022 0.289 -3.865 1.00 97.19 93 GLN A CA 1
ATOM 752 C C . GLN A 1 93 ? -2.227 0.815 -2.444 1.00 97.19 93 GLN A C 1
ATOM 754 O O . GLN A 1 93 ? -1.380 0.567 -1.592 1.00 97.19 93 GLN A O 1
ATOM 759 N N . LEU A 1 94 ? -3.344 1.489 -2.162 1.00 97.62 94 LEU A N 1
ATOM 760 C CA . LEU A 1 94 ? -3.737 1.842 -0.793 1.00 97.62 94 LEU A CA 1
ATOM 761 C C . LEU A 1 94 ? -4.508 0.678 -0.169 1.00 97.62 94 LEU A C 1
ATOM 763 O O . LEU A 1 94 ? -5.567 0.290 -0.669 1.00 97.62 94 LEU A O 1
ATOM 767 N N . TRP A 1 95 ? -3.953 0.096 0.892 1.00 98.00 95 TRP A N 1
ATOM 768 C CA . TRP A 1 95 ? -4.542 -1.024 1.620 1.00 98.00 95 TRP A CA 1
ATOM 769 C C . TRP A 1 95 ? -5.086 -0.544 2.962 1.00 98.00 95 TRP A C 1
ATOM 771 O O . TRP A 1 95 ? -4.356 0.077 3.724 1.00 98.00 95 TRP A O 1
ATOM 781 N N . HIS A 1 96 ? -6.331 -0.909 3.266 1.00 97.88 96 HIS A N 1
ATOM 782 C CA . HIS A 1 96 ? -6.969 -0.745 4.572 1.00 97.88 96 HIS A CA 1
ATOM 783 C C . HIS A 1 96 ? -6.944 -2.088 5.298 1.00 97.88 96 HIS A C 1
ATOM 785 O O . HIS A 1 96 ? -7.627 -3.029 4.879 1.00 97.88 96 HIS A O 1
ATOM 791 N N . LEU A 1 97 ? -6.155 -2.204 6.358 1.00 97.81 97 LEU A N 1
ATOM 792 C CA . LEU A 1 97 ? -5.937 -3.438 7.108 1.00 97.81 97 LEU A CA 1
ATOM 793 C C . LEU A 1 97 ? -6.713 -3.404 8.424 1.00 97.81 97 LEU A C 1
ATOM 795 O O . LEU A 1 97 ? -6.544 -2.482 9.216 1.00 97.81 97 LEU A O 1
ATOM 799 N N . ASN A 1 98 ? -7.491 -4.448 8.706 1.00 97.38 98 ASN A N 1
ATOM 800 C CA . ASN A 1 98 ? -8.043 -4.691 10.036 1.00 97.38 98 ASN A CA 1
ATOM 801 C C . ASN A 1 98 ? -7.210 -5.798 10.719 1.00 97.38 98 ASN A C 1
ATOM 803 O O . ASN A 1 98 ? -7.341 -6.976 10.362 1.00 97.38 98 ASN A O 1
ATOM 807 N N . PRO A 1 99 ? -6.346 -5.462 11.695 1.00 95.44 99 PRO A N 1
ATOM 808 C CA . PRO A 1 99 ? -5.445 -6.425 12.321 1.00 95.44 99 PRO A CA 1
ATOM 809 C C . PRO A 1 99 ? -6.170 -7.417 13.240 1.00 95.44 99 PRO A C 1
ATOM 811 O O . PRO A 1 99 ? -5.631 -8.482 13.528 1.00 95.44 99 PRO A O 1
ATOM 814 N N . GLU A 1 100 ? -7.386 -7.104 13.694 1.00 95.62 100 GLU A N 1
ATOM 815 C CA . GLU A 1 100 ? -8.132 -7.939 14.641 1.00 95.62 100 GLU A CA 1
ATOM 816 C C . GLU A 1 100 ? -8.711 -9.185 13.968 1.00 95.62 100 GLU A C 1
ATOM 818 O O . GLU A 1 100 ? -8.762 -10.261 14.566 1.00 95.62 100 GLU A O 1
ATOM 823 N N . ASN A 1 101 ? -9.123 -9.055 12.705 1.00 94.38 101 ASN A N 1
ATOM 824 C CA . ASN A 1 101 ? -9.678 -10.158 11.920 1.00 94.38 101 ASN A CA 1
ATOM 825 C C . ASN A 1 101 ? -8.811 -10.559 10.713 1.00 94.38 101 ASN A C 1
ATOM 827 O O . ASN A 1 101 ? -9.168 -11.500 10.000 1.00 94.38 101 ASN A O 1
ATOM 831 N N . GLY A 1 102 ? -7.689 -9.869 10.487 1.00 93.06 102 GLY A N 1
ATOM 832 C CA . GLY A 1 102 ? -6.741 -10.149 9.408 1.00 93.06 102 GLY A CA 1
ATOM 833 C C . GLY A 1 102 ? -7.297 -9.896 8.004 1.00 93.06 102 GLY A C 1
ATOM 834 O O . GLY A 1 102 ? -6.781 -10.453 7.035 1.00 93.06 102 GLY A O 1
ATOM 835 N N . ARG A 1 103 ? -8.376 -9.117 7.875 1.00 95.00 103 ARG A N 1
ATOM 836 C CA . ARG A 1 103 ? -8.960 -8.754 6.578 1.00 95.00 103 ARG A CA 1
ATOM 837 C C . ARG A 1 103 ? -8.358 -7.457 6.066 1.00 95.00 103 ARG A C 1
ATOM 839 O O . ARG A 1 103 ? -7.900 -6.620 6.839 1.00 95.00 103 ARG A O 1
ATOM 846 N N . TYR A 1 104 ? -8.429 -7.280 4.752 1.00 95.12 104 TYR A N 1
ATOM 847 C CA . TYR A 1 104 ? -8.033 -6.041 4.107 1.00 95.12 104 TYR A CA 1
ATOM 848 C C . TYR A 1 104 ? -8.965 -5.667 2.955 1.00 95.12 104 TYR A C 1
ATOM 850 O O . TYR A 1 104 ? -9.692 -6.511 2.420 1.00 95.12 104 TYR A O 1
ATOM 858 N N . LYS A 1 105 ? -8.926 -4.391 2.573 1.00 96.69 105 LYS A N 1
ATOM 859 C CA . LYS A 1 105 ? -9.578 -3.834 1.383 1.00 96.69 105 LYS A CA 1
ATOM 860 C C . LYS A 1 105 ? -8.588 -2.933 0.644 1.00 96.69 105 LYS A C 1
ATOM 862 O O . LYS A 1 105 ? -7.764 -2.296 1.283 1.00 96.69 105 LYS A O 1
ATOM 867 N N . ILE A 1 106 ? -8.703 -2.857 -0.679 1.00 96.94 106 ILE A N 1
ATOM 868 C CA . ILE A 1 106 ? -7.937 -1.931 -1.527 1.00 96.94 106 ILE A CA 1
ATOM 869 C C . ILE A 1 106 ? -8.894 -0.839 -2.031 1.00 96.94 106 ILE A C 1
ATOM 871 O O . ILE A 1 106 ? -9.992 -1.181 -2.484 1.00 96.94 106 ILE A O 1
ATOM 875 N N . SER A 1 107 ? -8.523 0.442 -1.933 1.00 94.25 107 SER A N 1
ATOM 876 C CA . SER A 1 107 ? -9.315 1.568 -2.478 1.00 94.25 107 SER A CA 1
ATOM 877 C C . SER A 1 107 ? -8.707 2.190 -3.726 1.00 94.25 107 SER A C 1
ATOM 879 O O . SER A 1 107 ? -9.440 2.474 -4.669 1.00 94.25 107 SER A O 1
ATOM 881 N N . ASP A 1 108 ? -7.389 2.371 -3.732 1.00 92.56 108 ASP A N 1
ATOM 882 C CA . ASP A 1 108 ? -6.654 3.071 -4.780 1.00 92.56 108 ASP A CA 1
ATOM 883 C C . ASP A 1 108 ? -5.557 2.167 -5.323 1.00 92.56 108 ASP A C 1
ATOM 885 O O . ASP A 1 108 ? -4.885 1.476 -4.557 1.00 92.56 108 ASP A O 1
ATOM 889 N N . ALA A 1 109 ? -5.382 2.164 -6.641 1.00 94.00 109 ALA A N 1
ATOM 890 C CA . ALA A 1 109 ? -4.366 1.374 -7.320 1.00 94.00 109 ALA A CA 1
ATOM 891 C C . ALA A 1 109 ? -3.835 2.140 -8.533 1.00 94.00 109 ALA A C 1
ATOM 893 O O . ALA A 1 109 ? -4.604 2.609 -9.370 1.00 94.00 109 ALA A O 1
ATOM 894 N N . TYR A 1 110 ? -2.513 2.238 -8.618 1.00 93.00 110 TYR A N 1
ATOM 895 C CA . TYR A 1 110 ? -1.791 2.930 -9.679 1.00 93.00 110 TYR A CA 1
ATOM 896 C C . TYR A 1 110 ? -0.755 1.976 -10.266 1.00 93.00 110 TYR A C 1
ATOM 898 O O . TYR A 1 110 ? 0.010 1.375 -9.512 1.00 93.00 110 TYR A O 1
ATOM 906 N N . ALA A 1 111 ? -0.725 1.836 -11.588 1.00 92.38 111 ALA A N 1
ATOM 907 C CA . ALA A 1 111 ? 0.258 1.019 -12.291 1.00 92.38 111 ALA A CA 1
ATOM 908 C C . ALA A 1 111 ? 1.371 1.904 -12.853 1.00 92.38 111 ALA A C 1
ATOM 910 O O . ALA A 1 111 ? 1.114 3.025 -13.294 1.00 92.38 111 ALA A O 1
ATOM 911 N N . PHE A 1 112 ? 2.599 1.397 -12.839 1.00 90.56 112 PHE A N 1
ATOM 912 C CA . PHE A 1 112 ? 3.776 2.132 -13.281 1.00 90.56 112 PHE A CA 1
ATOM 913 C C . PHE A 1 112 ? 4.657 1.285 -14.189 1.00 90.56 112 PHE A C 1
ATOM 915 O O . PHE A 1 112 ? 4.789 0.067 -14.012 1.00 90.56 112 PHE A O 1
ATOM 922 N N . GLU A 1 113 ? 5.294 1.954 -15.141 1.00 89.62 113 GLU A N 1
ATOM 923 C CA . GLU A 1 113 ? 6.332 1.371 -15.980 1.00 89.62 113 GLU A CA 1
ATOM 924 C C . GLU A 1 113 ? 7.679 1.307 -15.240 1.00 89.62 113 GLU A C 1
ATOM 926 O O . GLU A 1 113 ? 7.844 1.794 -14.118 1.00 89.62 113 GLU A O 1
ATOM 931 N N . SER A 1 114 ? 8.680 0.674 -15.857 1.00 85.69 114 SER A N 1
ATOM 932 C CA . SER A 1 114 ? 9.997 0.471 -15.234 1.00 85.69 114 SER A CA 1
ATOM 933 C C . SER A 1 114 ? 10.774 1.760 -14.966 1.00 85.69 114 SER A C 1
ATOM 935 O O . SER A 1 114 ? 11.684 1.757 -14.141 1.00 85.69 114 SER A O 1
ATOM 937 N N . ASP A 1 115 ? 10.447 2.838 -15.677 1.00 85.75 115 ASP A N 1
ATOM 938 C CA . ASP A 1 115 ? 11.026 4.166 -15.465 1.00 85.75 115 ASP A CA 1
ATOM 939 C C . ASP A 1 115 ? 10.281 4.979 -14.390 1.00 85.75 115 ASP A C 1
ATOM 941 O O . ASP A 1 115 ? 10.663 6.112 -14.110 1.00 85.75 115 ASP A O 1
ATOM 945 N N . GLY A 1 116 ? 9.246 4.397 -13.771 1.00 84.38 116 GLY A N 1
ATOM 946 C CA . GLY A 1 116 ? 8.421 5.046 -12.757 1.00 84.38 116 GLY A CA 1
ATOM 947 C C . GLY A 1 116 ? 7.333 5.957 -13.324 1.00 84.38 116 GLY A C 1
ATOM 948 O O . GLY A 1 116 ? 6.615 6.587 -12.547 1.00 84.38 116 GLY A O 1
ATOM 949 N N . SER A 1 117 ? 7.171 6.029 -14.649 1.00 86.94 117 SER A N 1
ATOM 950 C CA . SER A 1 117 ? 6.051 6.748 -15.248 1.00 86.94 117 SER A CA 1
ATOM 951 C C . SER A 1 117 ? 4.727 6.028 -14.952 1.00 86.94 117 SER A C 1
ATOM 953 O O . SER A 1 117 ? 4.675 4.792 -14.952 1.00 86.94 117 SER A O 1
ATOM 955 N N . PRO A 1 118 ? 3.648 6.767 -14.635 1.00 87.56 118 PRO A N 1
ATOM 956 C CA . PRO A 1 118 ? 2.340 6.160 -14.451 1.00 87.56 118 PRO A CA 1
ATOM 957 C C . PRO A 1 118 ? 1.843 5.620 -15.791 1.00 87.56 118 PRO A C 1
ATOM 959 O O . PRO A 1 118 ? 1.903 6.309 -16.810 1.00 87.56 118 PRO A O 1
ATOM 962 N N . GLN A 1 119 ? 1.306 4.405 -15.782 1.00 82.69 119 GLN A N 1
ATOM 963 C CA . GLN A 1 119 ? 0.623 3.870 -16.946 1.00 82.69 119 GLN A CA 1
ATOM 964 C C . GLN A 1 119 ? -0.785 4.470 -17.020 1.00 82.69 119 GLN A C 1
ATOM 966 O O . GLN A 1 119 ? -1.546 4.396 -16.052 1.00 82.69 119 GLN A O 1
ATOM 971 N N . GLU A 1 120 ? -1.147 5.044 -18.168 1.00 70.50 120 GLU A N 1
ATOM 972 C CA . GLU A 1 120 ? -2.536 5.428 -18.427 1.00 70.50 120 GLU A CA 1
ATOM 973 C C . GLU A 1 120 ? -3.401 4.161 -18.497 1.00 70.50 120 GLU A C 1
ATOM 975 O O . GLU A 1 120 ? -3.146 3.266 -19.309 1.00 70.50 120 GLU A O 1
ATOM 980 N N . THR A 1 121 ? -4.389 4.072 -17.606 1.00 56.75 121 THR A N 1
ATOM 981 C CA . THR A 1 121 ? -5.384 2.994 -17.547 1.00 56.75 121 THR A CA 1
ATOM 982 C C . THR A 1 121 ? -6.643 3.307 -18.341 1.00 56.75 121 THR A C 1
ATOM 984 O O . THR A 1 121 ? -7.055 4.488 -18.406 1.00 56.75 121 THR A O 1
#

Radius of gyration: 32.06 Å; chains: 1; bounding box: 31×110×50 Å

Foldseek 3Di:
DDDDDDDDDPPVVVVVVVVPPPPDPPPPPVPPPVPPPPPVQDWAWDDDPPFKTKTWRPVQWDWDADPVRFIWTWTWMKIAGPDCPDQFGIKIWIWIARPVVGDIDTDDMWTAGPVRHTDDD

Sequence (121 aa):
MLIRNKISMGLSLLFLFILMITACAPAEEASNEPSAVENQVEYIYVDTDGWRSYFYEPESIEIWSDDEGNNIIDVFVRIEYKENLGTVAYERQLWHLNPENGRYKISDAYAFESDGSPQET